Protein AF-A0A937B6M1-F1 (afdb_monomer_lite)

Secondary structure (DSSP, 8-state):
--PPB-SSGGG-SEEE------TT-SS---GGGHHHHHHHHGGG-TT---TTT----TTTEEE-

Radius of gyration: 14.21 Å; chains: 1; bounding box: 28×32×34 Å

Structure (mmCIF, N/CA/C/O backbone):
data_AF-A0A937B6M1-F1
#
_entry.id   AF-A0A937B6M1-F1
#
loop_
_atom_site.group_PDB
_atom_site.id
_atom_site.type_symbol
_atom_site.label_atom_id
_atom_site.label_alt_id
_atom_site.label_comp_id
_atom_site.label_asym_id
_atom_site.label_entity_id
_atom_site.label_seq_id
_atom_site.pdbx_PDB_ins_code
_atom_site.Cartn_x
_atom_site.Cartn_y
_atom_site.Cartn_z
_atom_site.occupancy
_atom_site.B_iso_or_equiv
_atom_site.auth_seq_id
_atom_site.auth_comp_id
_atom_site.auth_asym_id
_atom_site.auth_atom_id
_atom_site.pdbx_PDB_model_num
ATOM 1 N N . MET A 1 1 ? 0.031 4.964 9.401 1.00 83.62 1 MET A N 1
ATOM 2 C CA . MET A 1 1 ? -0.988 4.247 10.166 1.00 83.62 1 MET A CA 1
ATOM 3 C C . MET A 1 1 ? -0.397 2.894 10.502 1.00 83.62 1 MET A C 1
ATOM 5 O O . MET A 1 1 ? 0.182 2.264 9.626 1.00 83.62 1 MET A O 1
ATOM 9 N N . ARG A 1 2 ? -0.440 2.488 11.773 1.00 86.00 2 ARG A N 1
ATOM 10 C CA . ARG A 1 2 ? 0.010 1.157 12.209 1.00 86.00 2 ARG A CA 1
AT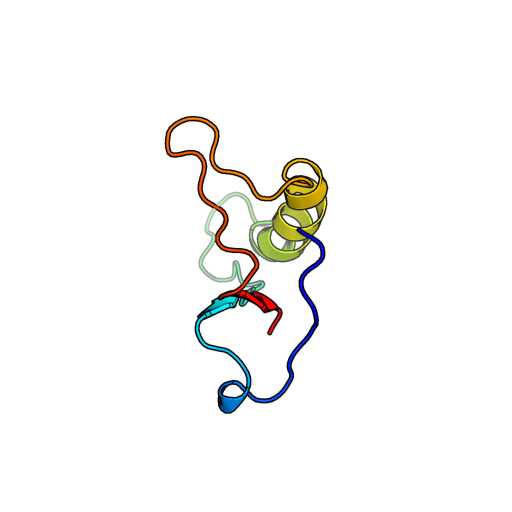OM 11 C C . ARG A 1 2 ? -1.184 0.204 12.190 1.00 86.00 2 ARG A C 1
ATOM 13 O O . ARG A 1 2 ? -1.728 -0.109 13.243 1.00 86.00 2 ARG A O 1
ATOM 20 N N . LEU A 1 3 ? -1.636 -0.160 10.993 1.00 90.25 3 LEU A N 1
ATOM 21 C CA . LEU A 1 3 ? -2.728 -1.120 10.841 1.00 90.25 3 LEU A CA 1
ATOM 22 C C . LEU A 1 3 ? -2.231 -2.536 11.187 1.00 90.25 3 LEU A C 1
ATOM 24 O O . LEU A 1 3 ? -1.057 -2.833 10.945 1.00 90.25 3 LEU A O 1
ATOM 28 N N . PRO A 1 4 ? -3.080 -3.405 11.759 1.00 90.75 4 PRO A N 1
ATOM 29 C CA . PRO A 1 4 ? -2.755 -4.817 11.910 1.00 90.75 4 PRO A CA 1
ATOM 30 C C . PRO A 1 4 ? -2.573 -5.481 10.540 1.00 90.75 4 PRO A C 1
ATOM 32 O O . PRO A 1 4 ? -3.257 -5.128 9.579 1.00 90.75 4 PRO A O 1
ATOM 35 N N . LEU A 1 5 ? -1.657 -6.448 10.473 1.00 92.50 5 LEU A N 1
ATOM 36 C CA . LEU A 1 5 ? -1.445 -7.276 9.290 1.00 92.50 5 LEU A CA 1
ATOM 37 C C . LEU A 1 5 ? -2.448 -8.433 9.282 1.00 92.50 5 LEU A C 1
ATOM 39 O O . LEU A 1 5 ? -2.463 -9.237 10.217 1.00 92.50 5 LEU A O 1
ATOM 43 N N . PHE A 1 6 ? -3.196 -8.559 8.196 1.00 93.00 6 PHE A N 1
ATOM 44 C CA . PHE A 1 6 ? -4.090 -9.671 7.909 1.00 93.00 6 PHE A CA 1
ATOM 45 C C . PHE A 1 6 ? -3.552 -10.462 6.719 1.00 93.00 6 PHE A C 1
ATOM 47 O O . PHE A 1 6 ? -2.966 -9.905 5.796 1.00 93.00 6 PHE A O 1
ATOM 54 N N . ARG A 1 7 ? -3.697 -11.788 6.764 1.00 91.19 7 ARG A N 1
ATOM 55 C CA . ARG A 1 7 ? -3.220 -12.681 5.692 1.00 91.19 7 ARG A CA 1
ATOM 56 C C . ARG A 1 7 ? -4.350 -13.220 4.831 1.00 91.19 7 ARG A C 1
ATOM 58 O O . ARG A 1 7 ? -4.103 -13.568 3.681 1.00 91.19 7 ARG A O 1
ATOM 65 N N . ASP A 1 8 ? -5.548 -13.311 5.396 1.00 93.19 8 ASP A N 1
ATOM 66 C CA . ASP A 1 8 ? -6.749 -13.667 4.663 1.00 93.19 8 ASP A CA 1
ATOM 67 C C . ASP A 1 8 ? -7.489 -12.376 4.276 1.00 93.19 8 ASP A C 1
ATOM 69 O O . ASP A 1 8 ? -7.857 -11.596 5.158 1.00 93.19 8 ASP A O 1
ATOM 73 N N . PRO A 1 9 ? -7.717 -12.115 2.978 1.00 89.81 9 PRO A N 1
ATOM 74 C CA . PRO A 1 9 ? -8.545 -10.998 2.538 1.00 89.81 9 PRO A CA 1
ATOM 75 C C . PRO A 1 9 ? -9.967 -11.023 3.116 1.00 89.81 9 PRO A C 1
ATOM 77 O O . PRO A 1 9 ? -10.595 -9.973 3.188 1.00 89.81 9 PRO A O 1
ATOM 80 N N . ALA A 1 10 ? -10.480 -12.191 3.520 1.00 93.12 10 ALA A N 1
ATOM 81 C CA . ALA A 1 10 ? -11.794 -12.312 4.148 1.00 93.12 10 ALA A CA 1
ATOM 82 C C . ALA A 1 10 ? -11.857 -11.700 5.561 1.00 93.12 10 ALA A C 1
ATOM 84 O O . ALA A 1 10 ? -12.954 -11.424 6.046 1.00 93.12 10 ALA A O 1
ATOM 85 N N . ASP A 1 11 ? -10.710 -11.457 6.205 1.00 91.31 11 ASP A N 1
ATOM 86 C CA . ASP A 1 11 ? -10.638 -10.901 7.562 1.00 91.31 11 ASP A CA 1
ATOM 87 C C . ASP A 1 11 ? -10.730 -9.361 7.599 1.00 91.31 11 ASP A C 1
ATOM 89 O O . ASP A 1 11 ? -10.734 -8.770 8.682 1.00 91.31 11 ASP A O 1
ATOM 93 N N . VAL A 1 12 ? -10.783 -8.685 6.442 1.00 92.44 12 VAL A N 1
ATOM 94 C CA . VAL A 1 12 ? -10.765 -7.215 6.343 1.00 92.44 12 VAL A CA 1
ATOM 95 C C . VAL A 1 12 ? -11.893 -6.685 5.459 1.00 92.44 12 VAL A C 1
ATOM 97 O O . VAL A 1 12 ? -12.170 -7.224 4.393 1.00 92.44 12 VAL A O 1
ATOM 100 N N . GLU A 1 13 ? -12.524 -5.578 5.868 1.00 94.00 13 GLU A N 1
ATOM 101 C CA . GLU A 1 13 ? -13.501 -4.874 5.021 1.00 94.00 13 GLU A CA 1
ATOM 102 C C . GLU A 1 13 ? -12.792 -4.135 3.876 1.00 94.00 13 GLU A C 1
ATOM 104 O O . GLU A 1 13 ? -13.217 -4.188 2.722 1.00 94.00 13 GLU A O 1
ATOM 109 N N . ILE A 1 14 ? -11.675 -3.470 4.192 1.00 93.44 14 ILE A N 1
ATOM 110 C CA . ILE A 1 14 ? -10.846 -2.748 3.228 1.00 93.44 14 ILE A CA 1
ATOM 111 C C . ILE A 1 14 ? -9.369 -3.090 3.466 1.00 93.44 14 ILE A C 1
ATOM 113 O O . ILE A 1 14 ? -8.771 -2.702 4.471 1.00 93.44 14 ILE A O 1
ATOM 117 N N . GLY A 1 15 ? -8.759 -3.781 2.503 1.00 93.56 15 GLY A N 1
ATOM 118 C CA . GLY A 1 15 ? -7.338 -4.129 2.524 1.00 93.56 15 GLY A CA 1
ATOM 119 C C . GLY A 1 15 ? -6.444 -3.040 1.924 1.00 93.56 15 GLY A C 1
ATOM 120 O O . GLY A 1 15 ? -6.657 -2.586 0.799 1.00 93.56 15 GLY A O 1
ATOM 121 N N . MET A 1 16 ? -5.403 -2.648 2.654 1.00 92.75 16 MET A N 1
ATOM 122 C CA . MET A 1 16 ? -4.309 -1.812 2.166 1.00 92.75 16 MET A CA 1
ATOM 123 C C . MET A 1 16 ? -3.214 -2.703 1.591 1.00 92.75 16 MET A C 1
ATOM 125 O O . MET A 1 16 ? -2.470 -3.328 2.335 1.00 92.75 16 MET A O 1
ATOM 129 N N . ILE A 1 17 ? -3.104 -2.733 0.262 1.00 94.56 17 ILE A N 1
ATOM 130 C CA . ILE A 1 17 ? -2.170 -3.609 -0.452 1.00 94.56 17 ILE A CA 1
ATOM 131 C C . ILE A 1 17 ? -1.121 -2.767 -1.174 1.00 94.56 17 ILE A C 1
ATOM 133 O O . ILE A 1 17 ? -1.425 -1.782 -1.849 1.00 94.56 17 ILE A O 1
ATOM 137 N N . GLY A 1 18 ? 0.139 -3.178 -1.056 1.00 95.31 18 GLY A N 1
ATOM 138 C CA . GLY A 1 18 ? 1.251 -2.578 -1.784 1.00 95.31 18 GLY A CA 1
ATOM 139 C C . GLY A 1 18 ? 1.696 -3.452 -2.947 1.00 95.31 18 GLY A C 1
ATOM 140 O O . GLY A 1 18 ? 2.083 -4.592 -2.724 1.00 95.31 18 GLY A O 1
ATOM 141 N N . VAL A 1 19 ? 1.737 -2.907 -4.165 1.00 97.06 19 VAL A N 1
ATOM 142 C CA . VAL A 1 19 ? 2.290 -3.603 -5.341 1.00 97.06 19 VAL A CA 1
ATOM 143 C C . VAL A 1 19 ? 3.645 -2.979 -5.708 1.00 97.06 19 VAL A C 1
ATOM 145 O O . VAL A 1 19 ? 3.677 -1.921 -6.339 1.00 97.06 19 VAL A O 1
ATOM 148 N N . PRO A 1 20 ? 4.784 -3.572 -5.301 1.00 97.31 20 PRO A N 1
ATOM 149 C CA . PRO A 1 20 ? 6.112 -3.002 -5.526 1.00 97.31 20 PRO A CA 1
ATOM 150 C C . PRO A 1 20 ? 6.615 -3.303 -6.945 1.00 97.31 20 PRO A C 1
ATOM 152 O O . PRO A 1 20 ? 7.533 -4.097 -7.146 1.00 97.31 20 PRO A O 1
ATOM 155 N N . TRP A 1 21 ? 6.011 -2.666 -7.948 1.00 98.19 21 TRP A N 1
ATOM 156 C CA . TRP A 1 21 ? 6.343 -2.885 -9.355 1.00 98.19 21 TRP A CA 1
ATOM 157 C C . TRP A 1 21 ? 6.580 -1.573 -10.100 1.00 98.19 21 TRP A C 1
ATOM 159 O O . TRP A 1 21 ? 5.824 -0.617 -9.967 1.00 98.19 21 TRP A O 1
ATOM 169 N N . ASP A 1 22 ? 7.630 -1.539 -10.915 1.00 98.12 22 ASP A N 1
ATOM 170 C CA . ASP A 1 22 ? 7.950 -0.409 -11.790 1.00 98.12 22 ASP A CA 1
ATOM 171 C C . ASP A 1 22 ? 8.487 -0.859 -13.161 1.00 98.12 22 ASP A C 1
ATOM 173 O O . ASP A 1 22 ? 9.127 -0.074 -13.859 1.00 98.12 22 ASP A O 1
ATOM 177 N N . GLY A 1 23 ? 8.206 -2.103 -13.575 1.00 98.25 23 GLY A N 1
ATOM 178 C CA . GLY A 1 23 ? 8.724 -2.684 -14.821 1.00 98.25 23 GLY A CA 1
ATOM 179 C C . GLY A 1 23 ? 8.277 -1.964 -16.100 1.00 98.25 23 GLY A C 1
ATOM 180 O O . GLY A 1 23 ? 8.961 -2.052 -17.112 1.00 98.25 23 GLY A O 1
ATOM 181 N N . GLY A 1 24 ? 7.171 -1.215 -16.051 1.00 97.62 24 GLY A N 1
ATOM 182 C CA . GLY A 1 24 ? 6.720 -0.352 -17.149 1.00 97.62 24 GLY A CA 1
ATOM 183 C C . GLY A 1 24 ? 7.406 1.020 -17.217 1.00 97.62 24 GLY A C 1
ATOM 184 O O . GLY A 1 24 ? 7.052 1.836 -18.065 1.00 97.62 24 GLY A O 1
ATOM 185 N N . THR A 1 25 ? 8.351 1.321 -16.324 1.00 97.69 25 THR A N 1
ATOM 186 C CA . THR A 1 25 ? 8.986 2.645 -16.257 1.00 97.69 25 THR A CA 1
ATOM 187 C C . THR A 1 25 ? 10.056 2.803 -17.333 1.00 97.69 25 THR A C 1
ATOM 189 O O . THR A 1 25 ? 11.000 2.024 -17.388 1.00 97.69 25 THR A O 1
ATOM 192 N N . THR A 1 26 ? 9.958 3.855 -18.150 1.00 98.25 26 THR A N 1
ATOM 193 C CA . THR A 1 26 ? 10.851 4.079 -19.305 1.00 98.25 26 THR A CA 1
ATOM 194 C C . THR A 1 26 ? 11.978 5.091 -19.071 1.00 98.25 26 THR A C 1
ATOM 196 O O . THR A 1 26 ? 12.834 5.251 -19.934 1.00 98.25 26 THR A O 1
ATOM 199 N N . ASN A 1 27 ? 11.995 5.794 -17.932 1.00 98.12 27 ASN A N 1
ATOM 200 C CA . ASN A 1 27 ? 12.965 6.864 -17.657 1.00 98.12 27 ASN A CA 1
ATOM 201 C C . ASN A 1 27 ?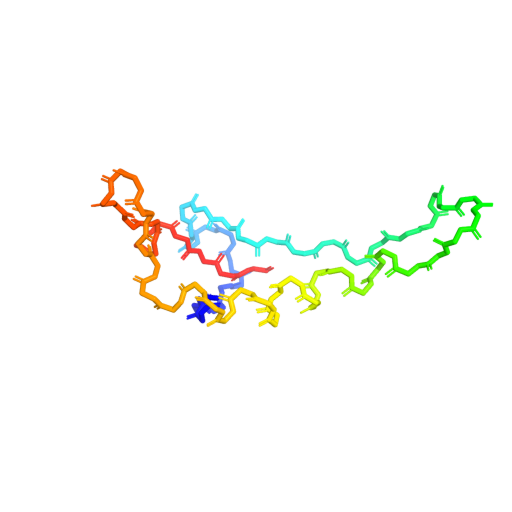 13.611 6.734 -16.268 1.00 98.12 27 ASN A C 1
ATOM 203 O O . ASN A 1 27 ? 14.767 6.340 -16.159 1.00 98.12 27 ASN A O 1
ATOM 207 N N . ARG A 1 28 ? 12.873 7.049 -15.194 1.00 97.81 28 ARG A N 1
ATOM 208 C CA . ARG A 1 28 ? 13.407 7.060 -13.820 1.00 97.81 28 ARG A CA 1
ATOM 209 C C . ARG A 1 28 ? 12.747 5.967 -12.970 1.00 97.81 28 ARG A C 1
ATOM 211 O O . ARG A 1 28 ? 11.635 6.203 -12.500 1.00 97.81 28 ARG A O 1
ATOM 218 N N . PRO A 1 29 ? 13.382 4.790 -12.794 1.00 97.81 29 PRO A N 1
ATOM 219 C CA . PRO A 1 29 ? 12.843 3.717 -11.958 1.00 97.81 29 PRO A CA 1
ATOM 220 C C . PRO A 1 29 ? 12.864 4.097 -10.470 1.00 97.81 29 PRO A C 1
ATOM 222 O O . PRO A 1 29 ? 13.535 5.049 -10.070 1.00 97.81 29 PRO A O 1
ATOM 225 N N . GLY A 1 30 ? 12.142 3.334 -9.646 1.00 97.75 30 GLY A N 1
ATOM 226 C CA . GLY A 1 30 ? 12.086 3.540 -8.196 1.00 97.75 30 GLY A CA 1
ATOM 227 C C . GLY A 1 30 ? 10.686 3.451 -7.592 1.00 97.75 30 GLY A C 1
ATOM 228 O O . GLY A 1 30 ? 10.566 3.317 -6.375 1.00 97.75 30 GLY A O 1
ATOM 229 N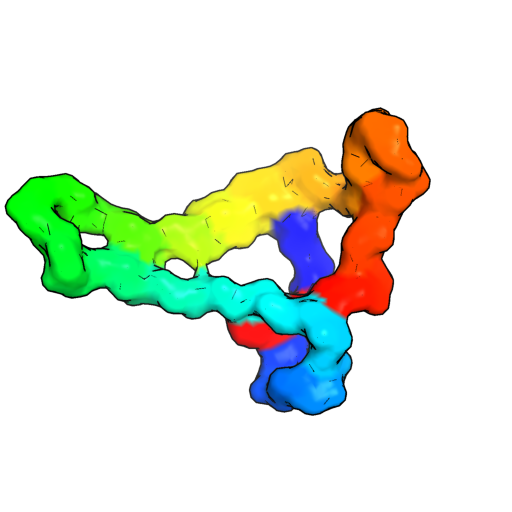 N . ALA A 1 31 ? 9.621 3.453 -8.405 1.00 98.19 31 ALA A N 1
ATOM 230 C CA . ALA A 1 31 ? 8.246 3.356 -7.901 1.00 98.19 31 ALA A CA 1
ATOM 231 C C . ALA A 1 31 ? 7.986 2.050 -7.124 1.00 98.19 31 ALA A C 1
ATOM 233 O O . ALA A 1 31 ? 7.146 2.031 -6.226 1.00 98.19 31 ALA A O 1
ATOM 234 N N . ARG A 1 32 ? 8.785 0.996 -7.361 1.00 98.38 32 ARG A N 1
ATOM 235 C CA . ARG A 1 32 ? 8.757 -0.248 -6.574 1.00 98.38 32 ARG A CA 1
ATOM 236 C C . ARG A 1 32 ? 9.014 -0.042 -5.074 1.00 98.38 32 ARG A C 1
ATOM 238 O O . ARG A 1 32 ? 8.552 -0.842 -4.269 1.00 98.38 32 ARG A O 1
ATOM 245 N N . PHE A 1 33 ? 9.716 1.026 -4.686 1.00 98.31 33 PHE A N 1
ATOM 246 C CA . PHE A 1 33 ? 9.959 1.382 -3.280 1.00 98.31 33 PHE A CA 1
ATOM 247 C C . PHE A 1 33 ? 8.811 2.205 -2.668 1.00 98.31 33 PHE A C 1
ATOM 249 O O . PHE A 1 33 ? 8.762 2.405 -1.453 1.00 98.31 33 PHE A O 1
ATOM 256 N N . GLY A 1 34 ? 7.862 2.653 -3.497 1.00 97.94 34 GLY A N 1
ATOM 257 C CA . GLY A 1 34 ? 6.711 3.464 -3.111 1.00 97.94 34 GLY A CA 1
ATOM 258 C C . GLY A 1 34 ? 5.871 2.858 -1.984 1.00 97.94 34 GLY A C 1
ATOM 259 O O . GLY A 1 34 ? 5.647 3.554 -0.996 1.00 97.94 34 GLY A O 1
ATOM 260 N N . PRO A 1 35 ? 5.457 1.575 -2.042 1.00 97.25 35 PRO A N 1
ATOM 261 C CA . PRO A 1 35 ? 4.642 0.982 -0.981 1.00 97.25 35 PRO A CA 1
ATOM 262 C C . PRO A 1 35 ? 5.283 1.054 0.411 1.00 97.25 35 PRO A C 1
ATOM 264 O O . PRO A 1 35 ? 4.602 1.350 1.391 1.00 97.25 35 PRO A O 1
ATOM 267 N N . GLN A 1 36 ? 6.595 0.823 0.514 1.00 95.88 36 GLN A N 1
ATOM 268 C CA . GLN A 1 36 ? 7.310 0.943 1.786 1.00 95.88 36 GLN A CA 1
ATOM 269 C C . GLN A 1 36 ? 7.412 2.408 2.231 1.00 95.88 36 GLN A C 1
ATOM 271 O O . GLN A 1 36 ? 7.171 2.712 3.400 1.00 95.88 36 GLN A O 1
ATOM 276 N N . ALA A 1 37 ? 7.727 3.320 1.306 1.00 97.06 37 ALA A N 1
ATOM 277 C CA . ALA A 1 37 ? 7.820 4.749 1.594 1.00 97.06 37 ALA A CA 1
ATOM 278 C C . ALA A 1 37 ? 6.478 5.335 2.070 1.00 97.06 37 ALA A C 1
ATOM 280 O O . ALA A 1 37 ? 6.450 6.092 3.038 1.00 97.06 37 ALA A O 1
ATOM 281 N N . ILE A 1 38 ? 5.361 4.933 1.455 1.00 95.44 38 ILE A N 1
ATOM 282 C CA . ILE A 1 38 ? 4.007 5.331 1.862 1.00 95.44 38 ILE A CA 1
ATOM 283 C C . ILE A 1 38 ? 3.692 4.800 3.262 1.00 95.44 38 ILE A C 1
ATOM 285 O O . ILE A 1 38 ? 3.224 5.564 4.107 1.00 95.44 38 ILE A O 1
ATOM 289 N N . ARG A 1 39 ? 3.998 3.527 3.557 1.00 93.38 39 ARG A N 1
ATOM 290 C CA . ARG A 1 39 ? 3.809 2.968 4.908 1.00 93.38 39 ARG A CA 1
ATOM 291 C C . ARG A 1 39 ? 4.590 3.765 5.956 1.00 93.38 39 ARG A C 1
ATOM 293 O O . ARG A 1 39 ? 4.011 4.131 6.977 1.00 93.38 39 ARG A O 1
ATOM 300 N N . ALA A 1 40 ? 5.844 4.127 5.679 1.00 93.94 40 ALA A N 1
ATOM 301 C CA . ALA A 1 40 ? 6.648 4.962 6.572 1.00 93.94 40 ALA A CA 1
ATOM 302 C C . ALA A 1 40 ? 6.065 6.378 6.747 1.00 93.94 40 ALA A C 1
ATOM 304 O O . ALA A 1 40 ? 5.866 6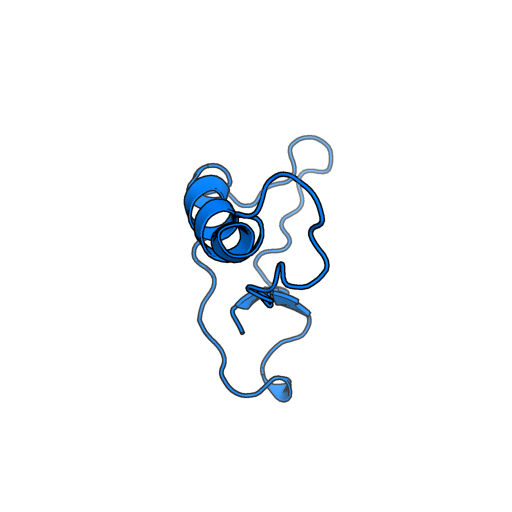.826 7.875 1.00 93.94 40 ALA A O 1
ATOM 305 N N . ALA A 1 41 ? 5.728 7.063 5.650 1.00 93.44 41 ALA A N 1
ATOM 306 C CA . ALA A 1 41 ? 5.162 8.414 5.684 1.00 93.44 41 ALA A CA 1
ATOM 307 C C . ALA A 1 41 ? 3.801 8.463 6.397 1.00 93.44 41 ALA A C 1
ATOM 309 O O . ALA A 1 41 ? 3.494 9.416 7.112 1.00 93.44 41 ALA A O 1
ATOM 310 N N . SER A 1 42 ? 3.003 7.399 6.274 1.00 90.94 42 SER A N 1
ATOM 311 C CA . SER A 1 42 ? 1.687 7.309 6.903 1.00 90.94 42 SER A CA 1
ATOM 312 C C . SER A 1 42 ? 1.740 7.366 8.437 1.00 90.94 42 SER A C 1
ATOM 314 O O . SER A 1 42 ? 0.700 7.551 9.067 1.00 90.94 42 SER A O 1
ATOM 316 N N . LEU A 1 43 ? 2.911 7.206 9.070 1.00 86.50 43 LEU A N 1
ATOM 317 C CA . LEU A 1 43 ? 3.091 7.414 10.513 1.00 86.50 43 LEU A CA 1
ATOM 318 C C . LEU A 1 43 ? 2.797 8.856 10.955 1.00 86.50 43 LEU A C 1
ATOM 320 O O . LEU A 1 43 ? 2.579 9.084 12.135 1.00 86.50 43 LEU A O 1
ATOM 324 N N . MET A 1 44 ? 2.747 9.826 10.041 1.00 85.75 44 MET A N 1
ATOM 325 C CA . MET A 1 44 ? 2.326 11.193 10.374 1.00 85.75 44 MET A CA 1
ATOM 326 C C . MET A 1 44 ? 0.805 11.321 10.577 1.00 85.75 44 MET A C 1
ATOM 328 O O . MET A 1 44 ? 0.354 12.293 11.167 1.00 85.75 44 MET A O 1
ATOM 332 N N . LEU A 1 45 ? 0.015 10.332 10.145 1.00 83.31 45 LEU A N 1
ATOM 333 C CA . LEU A 1 45 ? -1.451 10.291 10.267 1.00 83.31 45 LEU A CA 1
ATOM 334 C C . LEU A 1 45 ? -1.897 9.536 11.536 1.00 83.31 45 LEU A C 1
ATOM 336 O O . LEU A 1 45 ? -2.817 8.724 11.485 1.00 83.31 45 LEU A O 1
ATOM 340 N N . CYS A 1 46 ? -1.167 9.687 12.646 1.00 67.56 46 CYS A N 1
ATOM 341 C CA . CYS A 1 46 ? -1.267 8.795 13.811 1.00 67.56 46 CYS A CA 1
ATOM 342 C C . CYS A 1 46 ? -2.615 8.817 14.544 1.00 67.56 46 CYS A C 1
ATOM 344 O O . CYS A 1 46 ? -3.000 7.779 15.076 1.00 67.56 46 CYS A O 1
ATOM 346 N N . ASP A 1 47 ? -3.322 9.948 14.580 1.00 79.06 47 ASP A N 1
ATOM 347 C CA . ASP A 1 47 ? -4.681 10.011 15.140 1.00 79.06 47 ASP A CA 1
ATOM 348 C C . ASP A 1 47 ? -5.720 9.355 14.214 1.00 79.06 47 ASP A C 1
ATOM 350 O O . ASP A 1 47 ? -6.816 9.008 14.650 1.00 79.06 47 ASP A O 1
ATOM 354 N N . GLY A 1 48 ? -5.360 9.153 12.942 1.00 84.69 48 GLY A N 1
ATOM 355 C CA . GLY A 1 48 ? -6.218 8.589 11.914 1.00 84.69 48 GLY A CA 1
ATOM 356 C C . GLY A 1 48 ? -7.483 9.405 11.684 1.00 84.69 48 GLY A C 1
ATOM 357 O O . GLY A 1 48 ? -8.452 8.834 11.188 1.00 84.69 48 GLY A O 1
ATOM 358 N N . ILE A 1 49 ? -7.510 10.688 12.060 1.00 88.62 49 ILE A N 1
ATOM 359 C CA . ILE A 1 49 ? -8.695 11.541 11.943 1.00 88.62 49 ILE A CA 1
ATOM 360 C C . ILE A 1 49 ? -8.550 12.432 10.715 1.00 88.62 49 ILE A C 1
ATOM 362 O O . ILE A 1 49 ? -7.566 13.145 10.530 1.00 88.62 49 ILE A O 1
ATOM 366 N N . HIS A 1 50 ? -9.566 12.417 9.858 1.00 88.56 50 HIS A N 1
ATOM 367 C CA . HIS A 1 50 ? -9.629 13.332 8.732 1.00 88.56 50 HIS A CA 1
ATOM 368 C C . HIS A 1 50 ? -9.872 14.771 9.234 1.00 88.56 50 HIS A C 1
ATOM 370 O O . HIS A 1 50 ? -10.908 15.019 9.855 1.00 88.56 50 HIS A O 1
ATOM 376 N N . PRO A 1 51 ? -9.023 15.760 8.887 1.00 87.81 51 PRO A N 1
ATOM 377 C CA . PRO A 1 51 ? -9.045 17.091 9.508 1.00 87.81 51 PRO A CA 1
ATOM 378 C C . PRO A 1 51 ? -10.322 17.900 9.234 1.00 87.81 51 PRO A C 1
ATOM 380 O O . PRO A 1 51 ? -10.752 18.675 10.077 1.00 87.81 51 PRO A O 1
ATOM 383 N N . PHE A 1 52 ? -10.937 17.730 8.058 1.00 92.31 52 PHE A N 1
ATOM 384 C CA . PHE A 1 52 ? -12.180 18.431 7.705 1.00 92.31 52 PHE A CA 1
ATOM 385 C C . PHE A 1 52 ? -13.452 17.718 8.199 1.00 92.31 52 PHE A C 1
ATOM 387 O O . PHE A 1 52 ? -14.328 18.349 8.777 1.00 92.31 52 PHE A O 1
ATOM 394 N N . PHE A 1 53 ? -13.563 16.404 7.976 1.00 93.56 53 PHE A N 1
ATOM 395 C CA . PHE A 1 53 ? -14.775 15.635 8.272 1.00 93.56 53 PHE A CA 1
ATOM 396 C C . PHE A 1 53 ? -14.853 15.082 9.704 1.00 93.56 53 PHE A C 1
ATOM 398 O O . PHE A 1 53 ? -15.918 14.617 10.094 1.00 93.56 53 PHE A O 1
ATOM 405 N N . ASN A 1 54 ? -13.765 15.118 10.483 1.00 92.44 54 ASN A N 1
ATOM 406 C CA . ASN A 1 54 ? -13.701 14.581 11.849 1.00 92.44 54 ASN A CA 1
ATOM 407 C C . ASN A 1 54 ? -14.168 13.110 11.961 1.00 92.44 54 ASN A C 1
ATOM 409 O O . ASN A 1 54 ? -14.900 12.731 12.873 1.00 92.44 54 ASN A O 1
ATOM 413 N N . VAL A 1 55 ? -13.754 12.281 11.001 1.00 91.94 55 VAL A N 1
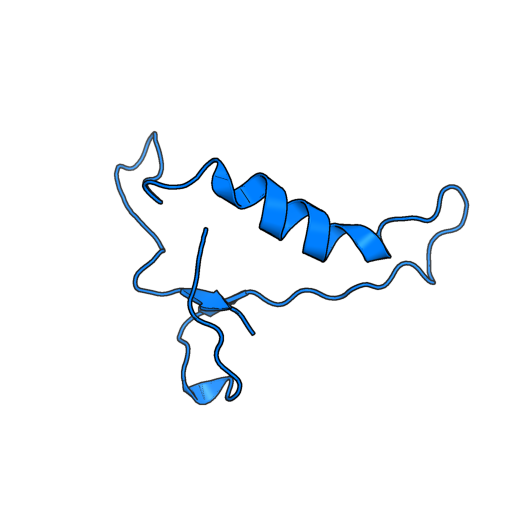ATOM 414 C CA . VAL A 1 55 ? -14.023 10.834 10.951 1.00 91.94 55 VAL A CA 1
ATOM 415 C C . VAL A 1 55 ? -12.716 10.064 10.811 1.00 91.94 55 VAL A C 1
ATOM 417 O O . VAL A 1 55 ? -11.727 10.617 10.327 1.00 91.94 55 VAL A O 1
ATOM 420 N N . SER A 1 56 ? -12.714 8.787 11.199 1.00 90.19 56 SER A N 1
ATOM 421 C CA . SER A 1 56 ? -11.544 7.915 11.082 1.00 90.19 56 SER A CA 1
ATOM 422 C C . SER A 1 56 ? -11.851 6.653 10.276 1.00 90.19 56 SER A C 1
ATOM 424 O O . SER A 1 56 ? -12.871 6.017 10.536 1.00 90.19 56 SER A O 1
ATOM 426 N N . PRO A 1 57 ? -10.969 6.241 9.345 1.00 87.50 57 PRO A N 1
ATOM 427 C CA . PRO A 1 57 ? -11.130 4.984 8.628 1.00 87.50 57 PRO A CA 1
ATOM 428 C C . PRO A 1 57 ? -10.555 3.780 9.392 1.00 87.50 57 PRO A C 1
ATOM 430 O O . PRO A 1 57 ? -10.762 2.651 8.966 1.00 87.50 57 PRO A O 1
ATOM 433 N N . LEU A 1 58 ? -9.832 3.974 10.507 1.00 87.62 58 LEU A N 1
ATOM 434 C CA . LEU A 1 58 ? -9.024 2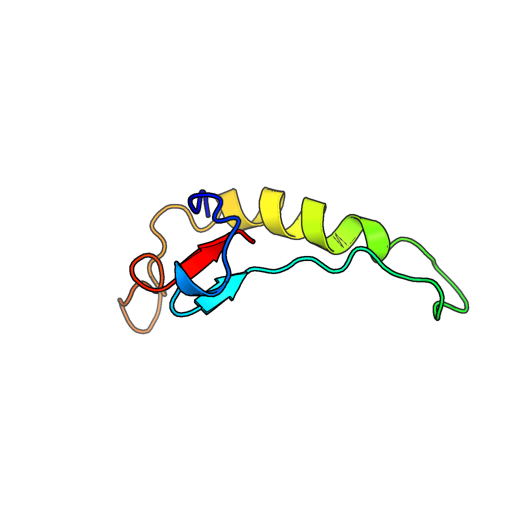.920 11.145 1.00 87.62 58 LEU A CA 1
ATOM 435 C C . LEU A 1 58 ? -9.817 1.672 11.581 1.00 87.62 58 LEU A C 1
ATOM 437 O O . LEU A 1 58 ? -9.224 0.604 11.676 1.00 87.62 58 LEU A O 1
ATOM 441 N N . GLY A 1 59 ? -11.128 1.784 11.820 1.00 87.06 59 GLY A N 1
ATOM 442 C CA . GLY A 1 59 ? -11.995 0.644 12.154 1.00 87.06 59 GLY A CA 1
ATOM 443 C C . GLY A 1 59 ? -12.373 -0.254 10.969 1.00 87.06 59 GLY A C 1
ATOM 444 O O . GLY A 1 59 ? -12.886 -1.344 11.188 1.00 87.06 59 GLY A O 1
ATOM 445 N N . HIS A 1 60 ? -12.110 0.192 9.739 1.00 89.38 60 HIS A N 1
ATOM 446 C CA . HIS A 1 60 ? -12.505 -0.486 8.498 1.00 89.38 60 HIS A CA 1
ATOM 447 C C . HIS A 1 60 ? -11.303 -0.986 7.678 1.00 89.38 60 HIS A C 1
ATOM 449 O O . HIS A 1 60 ? -11.475 -1.702 6.694 1.00 89.38 60 HIS A O 1
ATOM 455 N N . LEU A 1 61 ? -10.081 -0.589 8.052 1.00 90.75 61 LEU A N 1
ATOM 456 C CA . LEU A 1 61 ? -8.859 -0.874 7.300 1.00 90.75 61 LEU A CA 1
ATOM 457 C C . LEU A 1 61 ? -8.057 -2.029 7.922 1.00 90.75 61 LEU A C 1
ATOM 459 O O . LEU A 1 61 ? -7.891 -2.089 9.139 1.00 90.75 61 LEU A O 1
ATOM 463 N N . GLY A 1 62 ? -7.437 -2.857 7.081 1.00 91.81 62 GLY A N 1
ATOM 464 C CA . GLY A 1 62 ? -6.369 -3.788 7.468 1.00 91.81 62 GLY A CA 1
ATOM 465 C C . GLY A 1 62 ? -5.199 -3.748 6.483 1.00 91.81 62 GLY A C 1
ATOM 466 O O . GLY A 1 62 ? -5.395 -3.414 5.317 1.00 91.81 62 GLY A O 1
ATOM 467 N N . ASP A 1 63 ? -3.975 -4.030 6.940 1.00 90.94 63 ASP A N 1
ATOM 468 C CA . ASP A 1 63 ? -2.803 -4.168 6.053 1.00 90.94 63 ASP A CA 1
ATOM 469 C C . ASP A 1 63 ? -2.759 -5.601 5.505 1.00 90.94 63 ASP A C 1
ATOM 471 O O . ASP A 1 63 ? -2.995 -6.540 6.269 1.00 90.94 63 ASP A O 1
ATOM 475 N N . ALA A 1 64 ? -2.484 -5.767 4.210 1.00 80.19 64 ALA A N 1
ATOM 476 C CA . ALA A 1 64 ? -2.486 -7.061 3.519 1.00 80.19 64 ALA A CA 1
ATOM 477 C C . ALA A 1 64 ? -1.306 -7.205 2.542 1.00 80.19 64 ALA A C 1
ATOM 479 O O . ALA A 1 64 ? -0.927 -6.212 1.867 1.00 80.19 64 ALA A O 1
#

Sequence (64 aa):
MRLPLFRDPADVEIGMIGVPWDGGTTNRPGARFGPQAIRAASLMLCDGIHPFFNVSPLGHLGDA

Foldseek 3Di:
DPFAADDDPVVAQAEDEDDLDDPVPDDDDDCSCVSVVCVVVCVVCVVQADPPPRDHCRVRYHYD

pLDDT: mean 92.07, std 5.62, range [67.56, 98.38]